Protein AF-A0A3E3IJ13-F1 (afdb_monomer_lite)

pLDDT: mean 80.75, std 18.01, range [36.66, 98.19]

Secondary structure (DSSP, 8-state):
-------------------HHHHHHHHHHHHHHHHHHHHHT---EEEEEEE---SS---EEEEEEET-TTTS-TTSS-TT-S-EEEE-EEEEEEETTEEEEEE-HHHHTSSSSPEEEESSSSEEEEEETTEEEEEEEEEE-

Radius of gyration: 26.21 Å; chains: 1; bounding box: 36×49×94 Å

Organism: NCBI:txid169435

Structure (mmCIF, N/CA/C/O backbone):
data_AF-A0A3E3IJ13-F1
#
_entry.id   AF-A0A3E3IJ13-F1
#
loop_
_atom_site.group_PDB
_atom_site.id
_atom_site.type_symbol
_atom_site.label_atom_id
_atom_site.label_alt_id
_atom_site.label_comp_id
_atom_site.label_asym_id
_atom_site.label_entity_id
_atom_site.label_seq_id
_atom_site.pdbx_PDB_ins_code
_atom_site.Cartn_x
_atom_site.Cartn_y
_atom_site.Cartn_z
_atom_site.occupancy
_atom_site.B_iso_or_equiv
_atom_site.auth_seq_id
_atom_site.auth_comp_id
_atom_site.auth_asym_id
_atom_site.auth_atom_id
_atom_site.pdbx_PDB_model_num
ATOM 1 N N . MET A 1 1 ? 0.410 -24.552 -79.922 1.00 39.50 1 MET A N 1
ATOM 2 C CA . MET A 1 1 ? 0.843 -25.106 -78.622 1.00 39.50 1 MET A CA 1
ATOM 3 C C . MET A 1 1 ? 1.519 -23.988 -77.850 1.00 39.50 1 MET A C 1
ATOM 5 O O . MET A 1 1 ? 2.462 -23.414 -78.370 1.00 39.50 1 MET A O 1
ATOM 9 N N . ARG A 1 2 ? 0.970 -23.592 -76.696 1.00 37.75 2 ARG A N 1
ATOM 10 C CA . ARG A 1 2 ? 1.585 -22.606 -75.796 1.00 37.75 2 ARG A CA 1
ATOM 11 C C . ARG A 1 2 ? 2.480 -23.372 -74.825 1.00 37.75 2 ARG A C 1
ATOM 13 O O . ARG A 1 2 ? 1.970 -24.220 -74.102 1.00 37.75 2 ARG A O 1
ATOM 20 N N . GLU A 1 3 ? 3.777 -23.098 -74.841 1.00 36.66 3 GLU A N 1
ATOM 21 C CA . GLU A 1 3 ? 4.708 -23.601 -73.831 1.00 36.66 3 GLU A CA 1
ATOM 22 C C . GLU A 1 3 ? 4.531 -22.792 -72.543 1.00 36.66 3 GLU A C 1
ATOM 24 O O . GLU A 1 3 ? 4.676 -21.568 -72.525 1.00 36.66 3 GLU A O 1
ATOM 29 N N . SER A 1 4 ? 4.168 -23.478 -71.463 1.00 40.53 4 SER A N 1
ATOM 30 C CA . SER A 1 4 ? 4.055 -22.891 -70.132 1.00 40.53 4 SER A CA 1
ATOM 31 C C . SER A 1 4 ? 5.452 -22.738 -69.530 1.00 40.53 4 SER A C 1
ATOM 33 O O . SER A 1 4 ? 6.095 -23.728 -69.184 1.00 40.53 4 SER A O 1
ATOM 35 N N . LYS A 1 5 ? 5.926 -21.495 -69.383 1.00 41.62 5 LYS A N 1
ATOM 36 C CA . LYS A 1 5 ? 7.097 -21.177 -68.554 1.00 41.62 5 LYS A CA 1
ATOM 37 C C . LYS A 1 5 ? 6.727 -21.371 -67.083 1.00 41.62 5 LYS A C 1
ATOM 39 O O . LYS A 1 5 ? 6.015 -20.551 -66.509 1.00 41.62 5 LYS A O 1
ATOM 44 N N . TRP A 1 6 ? 7.226 -22.442 -66.480 1.00 39.97 6 TRP A N 1
ATOM 45 C CA . TRP A 1 6 ? 7.257 -22.587 -65.030 1.00 39.97 6 TRP A CA 1
ATOM 46 C C . TRP A 1 6 ? 8.313 -21.628 -64.476 1.00 39.97 6 TRP A C 1
ATOM 48 O O . TRP A 1 6 ? 9.508 -21.803 -64.710 1.00 39.97 6 TRP A O 1
ATOM 58 N N . TYR A 1 7 ? 7.873 -20.583 -63.776 1.00 45.06 7 TYR A N 1
ATOM 59 C CA . TYR A 1 7 ? 8.757 -19.791 -62.930 1.00 45.06 7 TYR A CA 1
ATOM 60 C C . TYR A 1 7 ? 9.122 -20.669 -61.738 1.00 45.06 7 TYR A C 1
ATOM 62 O O . TYR A 1 7 ? 8.307 -20.872 -60.841 1.00 45.06 7 TYR A O 1
ATOM 70 N N . GLY A 1 8 ? 10.323 -21.245 -61.763 1.00 41.41 8 GLY A N 1
ATOM 71 C CA . GLY A 1 8 ? 10.883 -21.892 -60.588 1.00 41.41 8 GLY A CA 1
ATOM 72 C C . GLY A 1 8 ? 10.975 -20.858 -59.474 1.00 41.41 8 GLY A C 1
ATOM 73 O O . GLY A 1 8 ? 11.793 -19.940 -59.554 1.00 41.41 8 GLY A O 1
ATOM 74 N N . LEU A 1 9 ? 10.129 -20.986 -58.449 1.00 41.56 9 LEU A N 1
ATOM 75 C CA . LEU A 1 9 ? 10.438 -20.399 -57.156 1.00 41.56 9 LEU A CA 1
ATOM 76 C C . LEU A 1 9 ? 11.760 -21.031 -56.725 1.00 41.56 9 LEU A C 1
ATOM 78 O O . LEU A 1 9 ? 11.813 -22.215 -56.399 1.00 41.56 9 LEU A O 1
ATOM 82 N N . ARG A 1 10 ? 12.834 -20.240 -56.751 1.00 43.75 10 ARG A N 1
ATOM 83 C CA . ARG A 1 10 ? 14.012 -20.534 -55.945 1.00 43.75 10 ARG A CA 1
ATOM 84 C C . ARG A 1 10 ? 13.531 -20.449 -54.503 1.00 43.75 10 ARG A C 1
ATOM 86 O O . ARG A 1 10 ? 13.342 -19.353 -53.983 1.00 43.75 10 ARG A O 1
ATOM 93 N N . ILE A 1 11 ? 13.255 -21.599 -53.899 1.00 48.22 11 ILE A N 1
ATOM 94 C CA . ILE A 1 11 ? 13.287 -21.698 -52.446 1.00 48.22 11 ILE A CA 1
ATOM 95 C C . ILE A 1 11 ? 14.730 -21.320 -52.093 1.00 48.22 11 ILE A C 1
ATOM 97 O O . ILE A 1 11 ? 15.642 -21.917 -52.675 1.00 48.22 11 ILE A O 1
ATOM 101 N N . PRO A 1 12 ? 14.975 -20.280 -51.280 1.00 42.72 12 PRO A N 1
ATOM 102 C CA . PRO A 1 12 ? 16.311 -20.076 -50.753 1.00 42.72 12 PRO A CA 1
ATOM 103 C C . PRO A 1 12 ? 16.653 -21.364 -50.007 1.00 42.72 12 PRO A C 1
ATOM 105 O O . PRO A 1 12 ? 15.917 -21.742 -49.097 1.00 42.72 12 PRO A O 1
ATOM 108 N N . GLU A 1 13 ? 17.700 -22.072 -50.426 1.00 47.66 13 GLU A N 1
ATOM 109 C CA . GLU A 1 13 ? 18.351 -23.032 -49.541 1.00 47.66 13 GLU A CA 1
ATOM 110 C C . GLU A 1 13 ? 18.846 -22.196 -48.360 1.00 47.66 13 GLU A C 1
ATOM 112 O O . GLU A 1 13 ? 19.858 -21.502 -48.448 1.00 47.66 13 GLU A O 1
ATOM 117 N N . GLN A 1 14 ? 18.037 -22.132 -47.301 1.00 50.75 14 GLN A N 1
ATOM 118 C CA . GLN A 1 14 ? 18.517 -21.707 -46.003 1.00 50.75 14 GLN A CA 1
ATOM 119 C C . GLN A 1 14 ? 19.429 -22.829 -45.520 1.00 50.75 14 GLN A C 1
ATOM 121 O O . GLN A 1 14 ? 18.987 -23.738 -44.825 1.00 50.75 14 GLN A O 1
ATOM 126 N N . ASP A 1 15 ? 20.706 -22.737 -45.880 1.00 50.09 15 ASP A N 1
ATOM 127 C CA . ASP A 1 15 ? 21.805 -23.329 -45.113 1.00 50.09 15 ASP A CA 1
ATOM 128 C C . ASP A 1 15 ? 22.029 -22.510 -43.823 1.00 50.09 15 ASP A C 1
ATOM 130 O O . ASP A 1 15 ? 23.155 -22.213 -43.431 1.00 50.09 15 ASP A O 1
ATOM 134 N N . ASP A 1 16 ? 20.944 -22.109 -43.156 1.00 57.03 16 ASP A N 1
ATOM 135 C CA . ASP A 1 16 ? 21.010 -21.660 -41.777 1.00 57.03 16 ASP A CA 1
ATOM 136 C C . ASP A 1 16 ? 21.008 -22.951 -40.957 1.00 57.03 16 ASP A C 1
ATOM 138 O O . ASP A 1 16 ? 19.959 -23.470 -40.568 1.00 57.03 16 ASP A O 1
ATOM 142 N N . GLU A 1 17 ? 22.194 -23.539 -40.783 1.00 53.62 17 GLU A N 1
ATOM 143 C CA . GLU A 1 17 ? 22.425 -24.563 -39.772 1.00 53.62 17 GLU A CA 1
ATOM 144 C C . GLU A 1 17 ? 21.843 -24.015 -38.465 1.00 53.62 17 GLU A C 1
ATOM 146 O O . GLU A 1 17 ? 22.357 -23.046 -37.906 1.00 53.62 17 GLU A O 1
ATOM 151 N N . TYR A 1 18 ? 20.700 -24.560 -38.036 1.00 52.91 18 TYR A N 1
ATOM 152 C CA . TYR A 1 18 ? 20.059 -24.189 -36.782 1.00 52.91 18 TYR A CA 1
ATOM 153 C C . TYR A 1 18 ? 21.047 -24.498 -35.662 1.00 52.91 18 TYR A C 1
ATOM 155 O O . TYR A 1 18 ? 21.137 -25.634 -35.193 1.00 52.91 18 TYR A O 1
ATOM 163 N N . ASN A 1 19 ? 21.831 -23.492 -35.281 1.00 59.53 19 ASN A N 1
ATOM 164 C CA . ASN A 1 19 ? 22.870 -23.665 -34.296 1.00 59.53 19 ASN A CA 1
ATOM 165 C C . ASN A 1 19 ? 22.193 -23.924 -32.951 1.00 59.53 19 ASN A C 1
ATOM 167 O O . ASN A 1 19 ? 21.537 -23.051 -32.381 1.00 59.53 19 ASN A O 1
ATOM 171 N N . VAL A 1 20 ? 22.332 -25.152 -32.461 1.00 60.94 20 VAL A N 1
ATOM 172 C CA . VAL A 1 20 ? 21.784 -25.581 -31.172 1.00 60.94 20 VAL A CA 1
ATOM 173 C C . VAL A 1 20 ? 22.334 -24.704 -30.038 1.00 60.94 20 VAL A C 1
ATOM 175 O O . VAL A 1 20 ? 21.624 -24.464 -29.062 1.00 60.94 20 VAL A O 1
ATOM 178 N N . ASP A 1 21 ? 23.534 -24.139 -30.205 1.00 67.44 21 ASP A N 1
ATOM 179 C CA . ASP A 1 21 ? 24.128 -23.197 -29.254 1.00 67.44 21 ASP A CA 1
ATOM 180 C C . ASP A 1 21 ? 23.384 -21.848 -29.216 1.00 67.44 21 ASP A C 1
ATOM 182 O O . ASP A 1 21 ? 23.276 -21.240 -28.152 1.00 67.44 21 ASP A O 1
ATOM 186 N N . ASP A 1 22 ? 22.815 -21.393 -30.340 1.00 70.31 22 ASP A N 1
ATOM 187 C CA . ASP A 1 22 ? 22.027 -20.151 -30.407 1.00 70.31 22 ASP A CA 1
ATOM 188 C C . ASP A 1 22 ? 20.657 -20.332 -29.727 1.00 70.31 22 ASP A C 1
ATOM 190 O O . ASP A 1 22 ? 20.178 -19.452 -29.008 1.00 70.31 22 ASP A O 1
ATOM 194 N N . PHE A 1 23 ? 20.066 -21.530 -29.838 1.00 66.06 23 PHE A N 1
ATOM 195 C CA . PHE A 1 23 ? 18.883 -21.908 -29.054 1.00 66.06 23 PHE A CA 1
ATOM 196 C C . PHE A 1 23 ? 19.177 -22.020 -27.557 1.00 66.06 23 PHE A C 1
ATOM 198 O O . PHE A 1 23 ? 18.367 -21.556 -26.753 1.00 66.06 23 PHE A O 1
ATOM 205 N N . GLY A 1 24 ? 20.314 -22.611 -27.178 1.00 73.44 24 GLY A N 1
ATOM 206 C CA . GLY A 1 24 ? 20.756 -22.680 -25.784 1.00 73.44 24 GLY A CA 1
ATOM 207 C C . GLY A 1 24 ? 20.918 -21.285 -25.180 1.00 73.44 24 GLY A C 1
ATOM 208 O O . GLY A 1 24 ? 20.300 -20.975 -24.165 1.00 73.44 24 GLY A O 1
ATOM 209 N N . ALA A 1 25 ? 21.635 -20.396 -25.870 1.00 79.88 25 ALA A N 1
ATOM 210 C CA . ALA A 1 25 ? 21.823 -19.014 -25.436 1.00 79.88 25 ALA A CA 1
ATOM 211 C C . ALA A 1 25 ? 20.500 -18.226 -25.348 1.00 79.88 25 ALA A C 1
ATOM 213 O O . ALA A 1 25 ? 20.305 -17.424 -24.429 1.00 79.88 25 ALA A O 1
ATOM 214 N N . ALA A 1 26 ? 19.569 -18.446 -26.283 1.00 78.94 26 ALA A N 1
ATOM 215 C CA . ALA A 1 26 ? 18.246 -17.829 -26.246 1.00 78.94 26 ALA A CA 1
ATOM 216 C C . ALA A 1 26 ? 17.388 -18.341 -25.074 1.00 78.94 26 ALA A C 1
ATOM 218 O O . ALA A 1 26 ? 16.668 -17.550 -24.451 1.00 78.94 26 ALA A O 1
ATOM 219 N N . PHE A 1 27 ? 17.469 -19.637 -24.759 1.00 81.38 27 PHE A N 1
ATOM 220 C CA . PHE A 1 27 ? 16.785 -20.234 -23.615 1.00 81.38 27 PHE A CA 1
ATOM 221 C C . PHE A 1 27 ? 17.333 -19.682 -22.298 1.00 81.38 27 PHE A C 1
ATOM 223 O O . PHE A 1 27 ? 16.554 -19.157 -21.504 1.00 81.38 27 PHE A O 1
ATOM 230 N N . ASP A 1 28 ? 18.656 -19.681 -22.123 1.00 87.00 28 ASP A N 1
ATOM 231 C CA . ASP A 1 28 ? 19.316 -19.147 -20.928 1.00 87.00 28 ASP A CA 1
ATOM 232 C C . ASP A 1 28 ? 18.949 -17.678 -20.703 1.00 87.00 28 ASP A C 1
ATOM 234 O O . ASP A 1 28 ? 18.577 -17.280 -19.603 1.00 87.00 28 ASP A O 1
ATOM 238 N N . LYS A 1 29 ? 18.950 -16.863 -21.765 1.00 85.94 29 LYS A N 1
ATOM 239 C CA . LYS A 1 29 ? 18.535 -15.454 -21.689 1.00 85.94 29 LYS A CA 1
ATOM 240 C C . LYS A 1 29 ? 17.071 -15.290 -21.267 1.00 85.94 29 LYS A C 1
ATOM 242 O O . LYS A 1 29 ? 16.733 -14.309 -20.599 1.00 85.94 29 LYS A O 1
ATOM 247 N N . THR A 1 30 ? 16.202 -16.204 -21.692 1.00 87.38 30 THR A N 1
ATOM 248 C CA . THR A 1 30 ? 14.777 -16.187 -21.341 1.00 87.38 30 THR A CA 1
ATOM 249 C C . THR A 1 30 ? 14.573 -16.583 -19.883 1.00 87.38 30 THR A C 1
ATOM 251 O O . THR A 1 30 ? 13.832 -15.903 -19.175 1.00 87.38 30 THR A O 1
ATOM 254 N N . ASP A 1 31 ? 15.262 -17.622 -19.418 1.00 90.44 31 ASP A N 1
ATOM 255 C CA . ASP A 1 31 ? 15.245 -18.066 -18.023 1.00 90.44 31 ASP A CA 1
ATOM 256 C C . ASP A 1 31 ? 15.755 -16.965 -17.080 1.00 90.44 31 ASP A C 1
ATOM 258 O O . ASP A 1 31 ? 15.070 -16.558 -16.140 1.00 90.44 31 ASP A O 1
ATOM 262 N N . ASP A 1 32 ? 16.878 -16.344 -17.435 1.00 90.94 32 ASP A N 1
ATOM 263 C CA . ASP A 1 32 ? 17.424 -15.161 -16.771 1.00 90.94 32 ASP A CA 1
ATOM 264 C C . ASP A 1 32 ? 16.401 -14.017 -16.665 1.00 90.94 32 ASP A C 1
ATOM 266 O O . ASP A 1 32 ? 16.292 -13.337 -15.639 1.00 90.94 32 ASP A O 1
ATOM 270 N N . ALA A 1 33 ? 15.658 -13.753 -17.745 1.00 88.81 33 ALA A N 1
ATOM 271 C CA . ALA A 1 33 ? 14.636 -12.712 -17.762 1.00 88.81 33 ALA A CA 1
ATOM 272 C C . ALA A 1 33 ? 13.456 -13.067 -16.848 1.00 88.81 33 ALA A C 1
ATOM 274 O O . ALA A 1 33 ? 12.981 -12.201 -16.111 1.00 88.81 33 ALA A O 1
ATOM 275 N N . LEU A 1 34 ? 13.020 -14.329 -16.844 1.00 87.62 34 LEU A N 1
ATOM 276 C CA . LEU A 1 34 ? 11.973 -14.817 -15.947 1.00 87.62 34 LEU A CA 1
ATOM 277 C C . LEU A 1 34 ? 12.393 -14.707 -14.482 1.00 87.62 34 LEU A C 1
ATOM 279 O O . LEU A 1 34 ? 11.619 -14.206 -13.667 1.00 87.62 34 LEU A O 1
ATOM 283 N N . HIS A 1 35 ? 13.627 -15.085 -14.152 1.00 88.38 35 HIS A N 1
ATOM 284 C CA . HIS A 1 35 ? 14.170 -14.940 -12.805 1.00 88.38 35 HIS A CA 1
ATOM 285 C C . HIS A 1 35 ? 14.194 -13.480 -12.343 1.00 88.38 35 HIS A C 1
ATOM 287 O O . HIS A 1 35 ? 13.757 -13.176 -11.231 1.00 88.38 35 HIS A O 1
ATOM 293 N N . ARG A 1 36 ? 14.625 -12.551 -13.207 1.00 85.50 36 ARG A N 1
ATOM 294 C CA . ARG A 1 36 ? 14.606 -11.108 -12.903 1.00 85.50 36 ARG A CA 1
ATOM 295 C C . ARG A 1 36 ? 13.188 -10.576 -12.701 1.00 85.50 36 ARG A C 1
ATOM 297 O O . ARG A 1 36 ? 12.967 -9.792 -11.782 1.00 85.50 36 ARG A O 1
ATOM 304 N N . LEU A 1 37 ? 12.236 -10.997 -13.533 1.00 85.25 37 LEU A N 1
ATOM 305 C CA . LEU A 1 37 ? 10.832 -10.600 -13.404 1.00 85.25 37 LEU A CA 1
ATOM 306 C C . LEU A 1 37 ? 10.208 -11.146 -12.118 1.00 85.25 37 LEU A C 1
ATOM 308 O O . LEU A 1 37 ? 9.527 -10.404 -11.418 1.00 85.25 37 LEU A O 1
ATOM 312 N N . SER A 1 38 ? 10.482 -12.407 -11.779 1.00 85.12 38 SER A N 1
ATOM 313 C CA . SER A 1 38 ? 10.033 -13.011 -10.524 1.00 85.12 38 SER A CA 1
ATOM 314 C C . SER A 1 38 ? 10.550 -12.218 -9.327 1.00 85.12 38 SER A C 1
ATOM 316 O O . SER A 1 38 ? 9.752 -11.777 -8.505 1.00 85.12 38 SER A O 1
ATOM 318 N N . ALA A 1 39 ? 11.859 -11.950 -9.278 1.00 84.69 39 ALA A N 1
ATOM 319 C CA . ALA A 1 39 ? 12.475 -11.171 -8.205 1.00 84.69 39 ALA A CA 1
ATOM 320 C C . ALA A 1 39 ? 11.922 -9.735 -8.121 1.00 84.69 39 ALA A C 1
ATOM 322 O O . ALA A 1 39 ? 11.750 -9.188 -7.035 1.00 84.69 39 ALA A O 1
ATOM 323 N N . ALA A 1 40 ? 11.594 -9.110 -9.257 1.00 84.19 40 ALA A N 1
ATOM 324 C CA . ALA A 1 40 ? 10.999 -7.773 -9.278 1.00 84.19 40 ALA A CA 1
ATOM 325 C C . ALA A 1 40 ? 9.576 -7.730 -8.690 1.00 84.19 40 ALA A C 1
ATOM 327 O O . ALA A 1 40 ? 9.139 -6.674 -8.233 1.00 84.19 40 ALA A O 1
ATOM 328 N N . LEU A 1 41 ? 8.861 -8.860 -8.690 1.00 87.81 41 LEU A N 1
ATOM 329 C CA . LEU A 1 41 ? 7.508 -8.989 -8.143 1.00 87.81 41 LEU A CA 1
ATOM 330 C C . LEU A 1 41 ? 7.490 -9.466 -6.680 1.00 87.81 41 LEU A C 1
ATOM 332 O O . LEU A 1 41 ? 6.417 -9.528 -6.074 1.00 87.81 41 LEU A O 1
ATOM 336 N N . GLU A 1 42 ? 8.647 -9.776 -6.091 1.00 91.44 42 GLU A N 1
ATOM 337 C CA . GLU A 1 42 ? 8.743 -10.201 -4.695 1.00 91.44 42 GLU A CA 1
ATOM 338 C C . GLU A 1 42 ? 8.357 -9.071 -3.736 1.00 91.44 42 GLU A C 1
ATOM 340 O O . GLU A 1 42 ? 8.891 -7.962 -3.768 1.00 91.44 42 GLU A O 1
ATOM 345 N N . THR A 1 43 ? 7.415 -9.367 -2.840 1.00 93.62 43 THR A N 1
ATOM 346 C CA . THR A 1 43 ? 6.836 -8.398 -1.898 1.00 93.62 43 THR A CA 1
ATOM 347 C C . THR A 1 43 ? 7.545 -8.442 -0.542 1.00 93.62 43 THR A C 1
ATOM 349 O O . THR A 1 43 ? 6.933 -8.669 0.507 1.00 93.62 43 THR A O 1
ATOM 352 N N . GLU A 1 44 ? 8.867 -8.296 -0.548 1.00 92.94 44 GLU A N 1
ATOM 353 C CA . GLU A 1 44 ? 9.696 -8.381 0.666 1.00 92.94 44 GLU A CA 1
ATOM 354 C C . GLU A 1 44 ? 10.034 -7.025 1.288 1.00 92.94 44 GLU A C 1
ATOM 356 O O . GLU A 1 44 ? 10.539 -6.976 2.407 1.00 92.94 44 GLU A O 1
ATOM 361 N N . SER A 1 45 ? 9.724 -5.919 0.609 1.00 95.19 45 SER A N 1
ATOM 362 C CA . SER A 1 45 ? 10.031 -4.578 1.106 1.00 95.19 45 SER A CA 1
ATOM 363 C C . SER A 1 45 ? 8.877 -4.018 1.930 1.00 95.19 45 SER A C 1
ATOM 365 O O . SER A 1 45 ? 7.724 -4.056 1.503 1.00 95.19 45 SER A O 1
ATOM 367 N N . GLU A 1 46 ? 9.179 -3.500 3.118 1.00 96.19 46 GLU A N 1
ATOM 368 C CA . GLU A 1 46 ? 8.196 -2.808 3.951 1.00 96.19 46 GLU A CA 1
ATOM 369 C C . GLU A 1 46 ? 7.835 -1.458 3.321 1.00 96.19 46 GLU A C 1
ATOM 371 O O . GLU A 1 46 ? 8.720 -0.678 2.977 1.00 96.19 46 GLU A O 1
ATOM 376 N N . LEU A 1 47 ? 6.534 -1.193 3.167 1.00 96.38 47 LEU A N 1
ATOM 377 C CA . LEU A 1 47 ? 6.031 0.111 2.738 1.00 96.38 47 LEU A CA 1
ATOM 378 C C . LEU A 1 47 ? 5.598 0.940 3.944 1.00 96.38 47 LEU A C 1
ATOM 380 O O . LEU A 1 47 ? 6.078 2.049 4.146 1.00 96.38 47 LEU A O 1
ATOM 384 N N . VAL A 1 48 ? 4.637 0.420 4.713 1.00 97.00 48 VAL A N 1
ATOM 385 C CA . VAL A 1 48 ? 4.010 1.173 5.800 1.00 97.00 48 VAL A CA 1
ATOM 386 C C . VAL A 1 48 ? 3.255 0.270 6.769 1.00 97.00 48 VAL A C 1
ATOM 388 O O . VAL A 1 48 ? 2.687 -0.756 6.384 1.00 97.00 48 VAL A O 1
ATOM 391 N N . ARG A 1 49 ? 3.198 0.679 8.037 1.00 97.25 49 ARG A N 1
ATOM 392 C CA . ARG A 1 49 ? 2.366 0.055 9.070 1.00 97.25 49 ARG A CA 1
ATOM 393 C C . ARG A 1 49 ? 1.017 0.765 9.184 1.00 97.25 49 ARG A C 1
ATOM 395 O O . ARG A 1 49 ? 0.961 1.989 9.220 1.00 97.25 49 ARG A O 1
ATOM 402 N N . ILE A 1 50 ? -0.060 -0.009 9.296 1.00 97.88 50 ILE A N 1
ATOM 403 C CA . ILE A 1 50 ? -1.431 0.490 9.412 1.00 97.88 50 ILE A CA 1
ATOM 404 C C . ILE A 1 50 ? -2.102 -0.101 10.654 1.00 97.88 50 ILE A C 1
ATOM 406 O O . ILE A 1 50 ? -2.305 -1.313 10.746 1.00 97.88 50 ILE A O 1
ATOM 410 N N . ASP A 1 51 ? -2.523 0.770 11.570 1.00 96.62 51 ASP A N 1
ATOM 411 C CA . ASP A 1 51 ? -3.444 0.436 12.659 1.00 96.62 51 ASP A CA 1
ATOM 412 C C . ASP A 1 51 ? -4.886 0.760 12.208 1.00 96.62 51 ASP A C 1
ATOM 414 O O . ASP A 1 51 ? -5.367 1.891 12.312 1.00 96.62 51 ASP A O 1
ATOM 418 N N . HIS A 1 52 ? -5.567 -0.231 11.625 1.00 94.19 52 HIS A N 1
ATOM 419 C CA . HIS A 1 52 ? -6.856 -0.059 10.937 1.00 94.19 52 HIS A CA 1
ATOM 420 C C . HIS A 1 52 ? -8.085 -0.241 11.840 1.00 94.19 52 HIS A C 1
ATOM 422 O O . HIS A 1 52 ? -9.155 0.278 11.541 1.00 94.19 52 HIS A O 1
ATOM 428 N N . GLY A 1 53 ? -7.968 -0.980 12.948 1.00 92.81 53 GLY A N 1
ATOM 429 C CA . GLY A 1 53 ? -9.036 -1.088 13.953 1.00 92.81 53 GLY A CA 1
ATOM 430 C C . GLY A 1 53 ? -10.272 -1.923 13.572 1.00 92.81 53 GLY A C 1
ATOM 431 O O . GLY A 1 53 ? -11.174 -2.043 14.397 1.00 92.81 53 GLY A O 1
ATOM 432 N N . LEU A 1 54 ? -10.302 -2.549 12.389 1.00 94.50 54 LEU A N 1
ATOM 433 C CA . LEU A 1 54 ? -11.469 -3.293 11.869 1.00 94.50 54 LEU A CA 1
ATOM 434 C C . LEU A 1 54 ? -11.838 -4.553 12.677 1.00 94.50 54 LEU A C 1
ATOM 436 O O . LEU A 1 54 ? -12.962 -5.037 12.570 1.00 94.50 54 LEU A O 1
ATOM 440 N N . GLY A 1 55 ? -10.914 -5.109 13.467 1.00 95.56 55 GLY A N 1
ATOM 441 C CA . GLY A 1 55 ? -11.143 -6.355 14.209 1.00 95.56 55 GLY A CA 1
ATOM 442 C C . GLY A 1 55 ? -11.106 -7.619 13.338 1.00 95.56 55 GLY A C 1
ATOM 443 O O . GLY A 1 55 ? -11.569 -8.669 13.778 1.00 95.56 55 GLY A O 1
ATOM 444 N N . THR A 1 56 ? -10.549 -7.534 12.128 1.00 95.25 56 THR A N 1
ATOM 445 C CA . THR A 1 56 ? -10.419 -8.613 11.136 1.00 95.25 56 THR A CA 1
ATOM 446 C C . THR A 1 56 ? -9.011 -8.632 10.520 1.00 95.25 56 THR A C 1
ATOM 448 O O . THR A 1 56 ? -8.171 -7.804 10.862 1.00 95.25 56 THR A O 1
ATOM 451 N N . TYR A 1 57 ? -8.740 -9.573 9.610 1.00 96.94 57 TYR A N 1
ATOM 452 C CA . TYR A 1 57 ? -7.480 -9.671 8.861 1.00 96.94 57 TYR A CA 1
ATOM 453 C C . TYR A 1 57 ? -7.730 -9.348 7.378 1.00 96.94 57 TYR A C 1
ATOM 455 O O . TYR A 1 57 ? -7.923 -10.274 6.588 1.00 96.94 57 TYR A O 1
ATOM 463 N N . PRO A 1 58 ? -7.835 -8.058 7.008 1.00 96.44 58 PRO A N 1
ATOM 464 C CA . PRO A 1 58 ? -8.245 -7.664 5.666 1.00 96.44 58 PRO A CA 1
ATOM 465 C C . PRO A 1 58 ? -7.149 -7.917 4.630 1.00 96.44 58 PRO A C 1
ATOM 467 O O . PRO A 1 58 ? -5.964 -7.724 4.908 1.00 96.44 58 PRO A O 1
ATOM 470 N N . GLN A 1 59 ? -7.550 -8.262 3.408 1.00 96.12 59 GLN A N 1
ATOM 471 C CA . GLN A 1 59 ? -6.620 -8.306 2.281 1.00 96.12 59 GLN A CA 1
ATOM 472 C C . GLN A 1 59 ? -6.203 -6.888 1.880 1.00 96.12 59 GLN A C 1
ATOM 474 O O . GLN A 1 59 ? -6.967 -5.938 2.041 1.00 96.12 59 GLN A O 1
ATOM 479 N N . VAL A 1 60 ? -4.994 -6.745 1.335 1.00 97.00 60 VAL A N 1
ATOM 480 C CA . VAL A 1 60 ? -4.444 -5.453 0.907 1.00 97.00 60 VAL A CA 1
ATOM 481 C C . VAL A 1 60 ? -4.398 -5.395 -0.612 1.00 97.00 60 VAL A C 1
ATOM 483 O O . VAL A 1 60 ? -3.840 -6.282 -1.250 1.00 97.00 60 VAL A O 1
ATOM 486 N N . THR A 1 61 ? -4.949 -4.326 -1.183 1.00 95.94 61 THR A N 1
ATOM 487 C CA . THR A 1 61 ? -4.737 -3.936 -2.583 1.00 95.94 61 THR A CA 1
ATOM 488 C C . THR A 1 61 ? -3.945 -2.637 -2.626 1.00 95.94 61 THR A C 1
ATOM 490 O O . THR A 1 61 ? -4.205 -1.734 -1.828 1.00 95.94 61 THR A O 1
ATOM 493 N N . LEU A 1 62 ? -3.001 -2.543 -3.563 1.00 94.81 62 LEU A N 1
ATOM 494 C CA . LEU A 1 62 ? -2.136 -1.385 -3.753 1.00 94.81 62 LEU A CA 1
ATOM 495 C C . LEU A 1 62 ? -2.230 -0.888 -5.196 1.00 94.81 62 LEU A C 1
ATOM 497 O O . LEU A 1 62 ? -2.049 -1.667 -6.132 1.00 94.81 62 LEU A O 1
ATOM 501 N N . GLY A 1 63 ? -2.489 0.405 -5.372 1.00 91.06 63 GLY A N 1
ATOM 502 C CA . GLY A 1 63 ? -2.432 1.074 -6.671 1.00 91.06 63 GLY A CA 1
ATOM 503 C C . GLY A 1 63 ? -1.532 2.301 -6.617 1.00 91.06 63 GLY A C 1
ATOM 504 O O . GLY A 1 63 ? -1.563 3.012 -5.619 1.00 91.06 63 GLY A O 1
ATOM 505 N N . ALA A 1 64 ? -0.747 2.560 -7.661 1.00 85.19 64 ALA A N 1
ATOM 506 C CA . ALA A 1 64 ? -0.066 3.842 -7.821 1.00 85.19 64 ALA A CA 1
ATOM 507 C C . ALA A 1 64 ? -0.906 4.779 -8.683 1.00 85.19 64 ALA A C 1
ATOM 509 O O . ALA A 1 64 ? -1.495 4.347 -9.673 1.00 85.19 64 ALA A O 1
ATOM 510 N N . LEU A 1 65 ? -0.930 6.043 -8.285 1.00 77.81 65 LEU A N 1
ATOM 511 C CA . LEU A 1 65 ? -1.626 7.149 -8.918 1.00 77.81 65 LEU A CA 1
ATOM 512 C C . LEU A 1 65 ? -0.589 8.219 -9.255 1.00 77.81 65 LEU A C 1
ATOM 514 O O . LEU A 1 65 ? 0.003 8.815 -8.349 1.00 77.81 65 LEU A O 1
ATOM 518 N N . GLN A 1 66 ? -0.405 8.489 -10.543 1.00 74.38 66 GLN A N 1
ATOM 519 C CA . GLN A 1 66 ? 0.351 9.657 -10.991 1.00 74.38 66 GLN A CA 1
ATOM 520 C C . GLN A 1 66 ? -0.527 10.903 -10.908 1.00 74.38 66 GLN A C 1
ATOM 522 O O . GLN A 1 66 ? -1.690 10.874 -11.311 1.00 74.38 66 GLN A O 1
ATOM 527 N N . TYR A 1 67 ? 0.031 11.990 -10.377 1.00 66.62 67 TYR A N 1
ATOM 528 C CA . TYR A 1 67 ? -0.656 13.258 -10.110 1.00 66.62 67 TYR A CA 1
ATOM 529 C C . TYR A 1 67 ? -1.893 13.108 -9.208 1.00 66.62 67 TYR A C 1
ATOM 531 O O . TYR A 1 67 ? -2.878 13.837 -9.329 1.00 66.62 67 TYR A O 1
ATOM 539 N N . GLY A 1 68 ? -1.853 12.118 -8.313 1.00 62.69 68 GLY A N 1
ATOM 540 C CA . GLY A 1 68 ? -2.949 11.797 -7.408 1.00 62.69 68 GLY A CA 1
ATOM 541 C C . GLY A 1 68 ? -3.185 12.849 -6.318 1.00 62.69 68 GLY A C 1
ATOM 542 O O . GLY A 1 68 ? -2.445 13.823 -6.146 1.00 62.69 68 GLY A O 1
ATOM 543 N N . LEU A 1 69 ? -4.259 12.635 -5.555 1.00 61.00 69 LEU A N 1
ATOM 544 C CA . LEU A 1 69 ? -4.678 13.518 -4.466 1.00 61.00 69 LEU A CA 1
ATOM 545 C C . LEU A 1 69 ? -3.556 13.719 -3.435 1.00 61.00 69 LEU A C 1
ATOM 547 O O . LEU A 1 69 ? -3.068 12.761 -2.841 1.00 61.00 69 LEU A O 1
ATOM 551 N N . GLY A 1 70 ? -3.212 14.983 -3.182 1.00 58.97 70 GLY A N 1
ATOM 552 C CA . GLY A 1 70 ? -2.225 15.380 -2.174 1.00 58.97 70 GLY A CA 1
ATOM 553 C C . GLY A 1 70 ? -0.788 15.502 -2.681 1.00 58.97 70 GLY A C 1
ATOM 554 O O . GLY A 1 70 ? 0.085 15.804 -1.874 1.00 58.97 70 GLY A O 1
ATOM 555 N N . VAL A 1 71 ? -0.547 15.289 -3.981 1.00 60.22 71 VAL A N 1
ATOM 556 C CA . VAL A 1 71 ? 0.806 15.282 -4.558 1.00 60.22 71 VAL A CA 1
ATOM 557 C C . VAL A 1 71 ? 0.984 16.320 -5.677 1.00 60.22 71 VAL A C 1
ATOM 559 O O . VAL A 1 71 ? 1.987 17.023 -5.676 1.00 60.22 71 VAL A O 1
ATOM 562 N N . ALA A 1 72 ? 0.004 16.497 -6.572 1.00 58.66 72 ALA A N 1
ATOM 563 C CA . ALA A 1 72 ? 0.101 17.478 -7.660 1.00 58.66 72 ALA A CA 1
ATOM 564 C C . ALA A 1 72 ? -0.418 18.876 -7.273 1.00 58.66 72 ALA A C 1
ATOM 566 O O . ALA A 1 72 ? -1.496 19.017 -6.682 1.00 58.66 72 ALA A O 1
ATOM 567 N N . GLY A 1 73 ? 0.318 19.921 -7.670 1.00 55.53 73 GLY A N 1
ATOM 568 C CA . GLY A 1 73 ? -0.189 21.296 -7.698 1.00 55.53 73 GLY A CA 1
ATOM 569 C C . GLY A 1 73 ? -1.334 21.452 -8.709 1.00 55.53 73 GLY A C 1
ATOM 570 O O . GLY A 1 73 ? -1.425 20.688 -9.668 1.00 55.53 73 GLY A O 1
ATOM 571 N N . LEU A 1 74 ? -2.204 22.455 -8.517 1.00 56.59 74 LEU A N 1
ATOM 572 C CA . LEU A 1 74 ? -3.397 22.693 -9.357 1.00 56.59 74 LEU A CA 1
ATOM 573 C C . LEU A 1 74 ? -3.098 22.829 -10.867 1.00 56.59 74 LEU A C 1
ATOM 575 O O . LEU A 1 74 ? -4.014 22.663 -11.670 1.00 56.59 74 LEU A O 1
ATOM 579 N N . ASP A 1 75 ? -1.837 23.079 -11.234 1.00 58.12 75 ASP A N 1
ATOM 580 C CA . ASP A 1 75 ? -1.381 23.318 -12.605 1.00 58.12 75 ASP A CA 1
ATOM 581 C C . ASP A 1 75 ? -0.474 22.199 -13.174 1.00 58.12 75 ASP A C 1
ATOM 583 O O . ASP A 1 75 ? -0.007 22.313 -14.306 1.00 58.12 75 ASP A O 1
ATOM 587 N N . GLU A 1 76 ? -0.210 21.114 -12.428 1.00 61.72 76 GLU A N 1
ATOM 588 C CA . GLU A 1 76 ? 0.816 20.108 -12.785 1.00 61.72 76 GLU A CA 1
ATOM 589 C C . GLU A 1 76 ? 0.272 18.765 -13.309 1.00 61.72 76 GLU A C 1
ATOM 591 O O . GLU A 1 76 ? 1.024 17.808 -13.469 1.00 61.72 76 GLU A O 1
ATOM 596 N N . GLY A 1 77 ? -1.019 18.670 -13.634 1.00 61.38 77 GLY A N 1
ATOM 597 C CA . GLY A 1 77 ? -1.606 17.450 -14.195 1.00 61.38 77 GLY A CA 1
ATOM 598 C C . GLY A 1 77 ? -3.134 17.434 -14.132 1.00 61.38 77 GLY A C 1
ATOM 599 O O . GLY A 1 77 ? -3.747 18.399 -13.673 1.00 61.38 77 GLY A O 1
ATOM 600 N N . PRO A 1 78 ? -3.790 16.359 -14.605 1.00 57.72 78 PRO A N 1
ATOM 601 C CA . PRO A 1 78 ? -5.232 16.227 -14.460 1.00 57.72 78 PRO A CA 1
ATOM 602 C C . PRO A 1 78 ? -5.618 16.127 -12.980 1.00 57.72 78 PRO A C 1
ATOM 604 O O . PRO A 1 78 ? -5.098 15.300 -12.232 1.00 57.72 78 PRO A O 1
ATOM 607 N N . LEU A 1 79 ? -6.562 16.975 -12.564 1.00 63.22 79 LEU A N 1
ATOM 608 C CA . LEU A 1 79 ? -7.097 16.987 -11.203 1.00 63.22 79 LEU A CA 1
ATOM 609 C C . LEU A 1 79 ? -7.706 15.619 -10.864 1.00 63.22 79 LEU A C 1
ATOM 611 O O . LEU A 1 79 ? -8.704 15.217 -11.460 1.00 63.22 79 LEU A O 1
ATOM 615 N N . GLY A 1 80 ? -7.119 14.933 -9.881 1.00 62.53 80 GLY A N 1
ATOM 616 C CA . GLY A 1 80 ? -7.549 13.600 -9.443 1.00 62.53 80 GLY A CA 1
ATOM 617 C C . GLY A 1 80 ? -6.6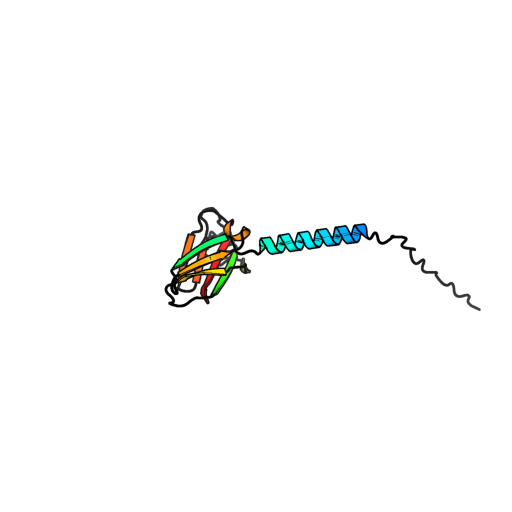75 12.443 -9.938 1.00 62.53 80 GLY A C 1
ATOM 618 O O . GLY A 1 80 ? -6.927 11.309 -9.535 1.00 62.53 80 GLY A O 1
ATOM 619 N N . GLY A 1 81 ? -5.636 12.730 -10.726 1.00 69.81 81 GLY A N 1
ATOM 620 C CA . GLY A 1 81 ? -4.673 11.756 -11.237 1.00 69.81 81 GLY A CA 1
ATOM 621 C C . GLY A 1 81 ? -4.971 11.277 -12.658 1.00 69.81 81 GLY A C 1
ATOM 622 O O . GLY A 1 81 ? -6.026 11.564 -13.224 1.00 69.81 81 GLY A O 1
ATOM 623 N N . THR A 1 82 ? -4.003 10.582 -13.257 1.00 68.94 82 THR A N 1
ATOM 624 C CA . THR A 1 82 ? -4.126 9.972 -14.592 1.00 68.94 82 THR A CA 1
ATOM 625 C C . THR A 1 82 ? -4.608 8.522 -14.488 1.00 68.94 82 THR A C 1
ATOM 627 O O . THR A 1 82 ? -5.807 8.263 -14.413 1.00 68.94 82 THR A O 1
ATOM 630 N N . ASP A 1 83 ? -3.664 7.584 -14.464 1.00 70.12 83 ASP A N 1
ATOM 631 C CA . ASP A 1 83 ? -3.885 6.147 -14.488 1.00 70.12 83 ASP A CA 1
ATOM 632 C C . ASP A 1 83 ? -3.589 5.534 -13.120 1.00 70.12 83 ASP A C 1
ATOM 634 O O . ASP A 1 83 ? -2.639 5.917 -12.431 1.00 70.12 83 ASP A O 1
ATOM 638 N N . THR A 1 84 ? -4.386 4.525 -12.762 1.00 73.38 84 THR A N 1
ATOM 639 C CA . THR A 1 84 ? -4.136 3.687 -11.589 1.00 73.38 84 THR A CA 1
ATOM 640 C C . THR A 1 84 ? -3.542 2.357 -12.027 1.00 73.38 84 THR A C 1
ATOM 642 O O . THR A 1 84 ? -4.251 1.496 -12.551 1.00 73.38 84 THR A O 1
ATOM 645 N N . ALA A 1 85 ? -2.253 2.151 -11.767 1.00 84.81 85 ALA A N 1
ATOM 646 C CA . ALA A 1 85 ? -1.607 0.856 -11.966 1.00 84.81 85 ALA A CA 1
ATOM 647 C C . ALA A 1 85 ? -1.630 0.054 -10.660 1.00 84.81 85 ALA A C 1
ATOM 649 O O . ALA A 1 85 ? -1.240 0.570 -9.614 1.00 84.81 85 ALA A O 1
ATOM 650 N N . GLN A 1 86 ? -2.086 -1.201 -10.699 1.00 89.19 86 GLN A N 1
ATOM 651 C CA . GLN A 1 86 ? -2.048 -2.081 -9.527 1.00 89.19 86 GLN A CA 1
ATOM 652 C C . GLN A 1 86 ? -0.669 -2.713 -9.364 1.00 89.19 86 GLN A C 1
ATOM 654 O O . GLN A 1 86 ? -0.072 -3.168 -10.339 1.00 89.19 86 GLN A O 1
ATOM 659 N N . TYR A 1 87 ? -0.205 -2.792 -8.119 1.00 90.69 87 TYR A N 1
ATOM 660 C CA . TYR A 1 87 ? 1.088 -3.373 -7.777 1.00 90.69 87 TYR A CA 1
ATOM 661 C C . TYR A 1 87 ? 0.941 -4.533 -6.794 1.00 90.69 87 TYR A C 1
ATOM 663 O O . TYR A 1 87 ? 0.028 -4.523 -5.961 1.00 90.69 87 TYR A O 1
ATOM 671 N N . PRO A 1 88 ? 1.849 -5.526 -6.851 1.00 93.12 88 PRO A N 1
ATOM 672 C CA . PRO A 1 88 ? 1.880 -6.597 -5.870 1.00 93.12 88 PRO A CA 1
ATOM 673 C C . PRO A 1 88 ? 2.033 -6.037 -4.459 1.00 93.12 88 PRO A C 1
ATOM 675 O O . PRO A 1 88 ? 2.946 -5.261 -4.175 1.00 93.12 88 PRO A O 1
ATOM 678 N N . ALA A 1 89 ? 1.154 -6.474 -3.566 1.00 95.31 89 ALA A N 1
ATOM 679 C CA . ALA A 1 89 ? 1.227 -6.165 -2.153 1.00 95.31 89 ALA A CA 1
ATOM 680 C C . ALA A 1 89 ? 0.786 -7.374 -1.334 1.00 95.31 89 ALA A C 1
ATOM 682 O O . ALA A 1 89 ? -0.057 -8.165 -1.761 1.00 95.31 89 ALA A O 1
ATOM 683 N N . ARG A 1 90 ? 1.339 -7.504 -0.131 1.00 95.50 90 ARG A N 1
ATOM 684 C CA . ARG A 1 90 ? 0.875 -8.480 0.858 1.00 95.50 90 ARG A CA 1
ATOM 685 C C . ARG A 1 90 ? 0.810 -7.851 2.238 1.00 95.50 90 ARG A C 1
ATOM 687 O O . ARG A 1 90 ? 1.567 -6.939 2.557 1.00 95.50 90 ARG A O 1
ATOM 694 N N . ALA A 1 91 ? -0.069 -8.384 3.073 1.00 96.88 91 ALA A N 1
ATOM 695 C CA . ALA A 1 91 ? -0.156 -8.006 4.473 1.00 96.88 91 ALA A CA 1
ATOM 696 C C . ALA A 1 91 ? 0.717 -8.923 5.338 1.00 96.88 91 ALA A C 1
ATOM 698 O O . ALA A 1 91 ? 0.658 -10.148 5.220 1.00 96.88 91 ALA A O 1
ATOM 699 N N . VAL A 1 92 ? 1.477 -8.329 6.254 1.00 98.00 92 VAL A N 1
ATOM 700 C CA . VAL A 1 92 ? 2.034 -9.012 7.424 1.00 98.00 92 VAL A CA 1
ATOM 701 C C . VAL A 1 92 ? 1.219 -8.571 8.631 1.00 98.00 92 VAL A C 1
ATOM 703 O O . VAL A 1 92 ? 1.289 -7.417 9.050 1.00 98.00 92 VAL A O 1
ATOM 706 N N . TYR A 1 93 ? 0.396 -9.470 9.162 1.00 97.94 93 TYR A N 1
ATOM 707 C CA . TYR A 1 93 ? -0.522 -9.147 10.251 1.00 97.94 93 TYR A CA 1
ATOM 708 C C . TYR A 1 93 ? 0.177 -9.195 11.607 1.00 97.94 93 TYR A C 1
ATOM 710 O O . TYR A 1 93 ? 0.810 -10.192 11.951 1.00 97.94 93 TYR A O 1
ATOM 718 N N . HIS A 1 94 ? -0.018 -8.148 12.407 1.00 97.06 94 HIS A N 1
ATOM 719 C CA . HIS A 1 94 ? 0.440 -8.101 13.801 1.00 97.06 94 HIS A CA 1
ATOM 720 C C . HIS A 1 94 ? -0.701 -8.423 14.770 1.00 97.06 94 HIS A C 1
ATOM 722 O O . HIS A 1 94 ? -0.480 -8.977 15.843 1.00 97.06 94 HIS A O 1
ATOM 728 N N . SER A 1 95 ? -1.937 -8.075 14.397 1.00 97.50 95 SER A N 1
ATOM 729 C CA . SER A 1 95 ? -3.168 -8.373 15.136 1.00 97.50 95 SER A CA 1
ATOM 730 C C . SER A 1 95 ? -4.386 -8.283 14.208 1.00 97.50 95 SER A C 1
ATOM 732 O O . SER A 1 95 ? -4.254 -7.904 13.049 1.00 97.50 95 SER A O 1
ATOM 734 N N . SER A 1 96 ? -5.595 -8.540 14.717 1.00 96.19 96 SER A N 1
ATOM 735 C CA . SER A 1 96 ? -6.843 -8.269 13.979 1.00 96.19 96 SER A CA 1
ATOM 736 C C . SER A 1 96 ? -7.159 -6.770 13.819 1.00 96.19 96 SER A C 1
ATOM 738 O O . SER A 1 96 ? -8.231 -6.380 13.362 1.00 96.19 96 SER A O 1
ATOM 740 N N . ARG A 1 97 ? -6.268 -5.888 14.273 1.00 96.94 97 ARG A N 1
ATOM 741 C CA . ARG A 1 97 ? -6.432 -4.432 14.207 1.00 96.94 97 ARG A CA 1
ATOM 742 C C . ARG A 1 97 ? -5.260 -3.738 13.526 1.00 96.94 97 ARG A C 1
ATOM 744 O O . ARG A 1 97 ? -5.321 -2.518 13.381 1.00 96.94 97 ARG A O 1
ATOM 751 N N . SER A 1 98 ? -4.212 -4.473 13.155 1.00 97.06 98 SER A N 1
ATOM 752 C CA . SER A 1 98 ? -2.994 -3.887 12.608 1.00 97.06 98 SER A CA 1
ATOM 753 C C . SER A 1 98 ? -2.211 -4.831 11.704 1.00 97.06 98 SER A C 1
ATOM 755 O O . SER A 1 98 ? -2.095 -6.035 11.959 1.00 97.06 98 SER A O 1
ATOM 757 N N . LEU A 1 99 ? -1.623 -4.251 10.659 1.00 98.19 99 LEU A N 1
ATOM 758 C CA . LEU A 1 99 ? -0.794 -4.942 9.675 1.00 98.19 99 LEU A CA 1
ATOM 759 C C . LEU A 1 99 ? 0.325 -4.031 9.162 1.00 98.19 99 LEU A C 1
ATOM 761 O O . LEU A 1 99 ? 0.227 -2.809 9.245 1.00 98.19 99 LEU A O 1
ATOM 765 N N . THR A 1 100 ? 1.375 -4.631 8.613 1.00 98.19 100 THR A N 1
ATOM 766 C CA . THR A 1 100 ? 2.339 -3.954 7.741 1.00 98.19 100 THR A CA 1
ATOM 767 C C . THR A 1 100 ? 2.032 -4.326 6.297 1.00 98.19 100 THR A C 1
ATOM 769 O O . THR A 1 100 ? 1.855 -5.504 5.978 1.00 98.19 100 THR A O 1
ATOM 772 N N . VAL A 1 101 ? 1.966 -3.323 5.426 1.00 97.88 101 VAL A N 1
ATOM 773 C CA . VAL A 1 101 ? 1.890 -3.515 3.979 1.00 97.88 101 VAL A CA 1
ATOM 774 C C . VAL A 1 101 ? 3.303 -3.735 3.457 1.00 97.88 101 VAL A C 1
ATOM 776 O O . VAL A 1 101 ? 4.168 -2.873 3.606 1.00 97.88 101 VAL A O 1
ATOM 779 N N . MET A 1 102 ? 3.520 -4.892 2.843 1.00 97.50 102 MET A N 1
ATOM 780 C CA . MET A 1 102 ? 4.743 -5.219 2.121 1.00 97.50 102 MET A CA 1
ATOM 781 C C . MET A 1 102 ? 4.490 -5.091 0.621 1.00 97.50 102 MET A C 1
ATOM 783 O O . MET A 1 102 ? 3.403 -5.421 0.141 1.00 97.50 102 MET A O 1
ATOM 787 N N . THR A 1 103 ? 5.495 -4.649 -0.121 1.00 96.06 103 THR A N 1
ATOM 788 C CA . THR A 1 103 ? 5.429 -4.411 -1.564 1.00 96.06 103 THR A CA 1
ATOM 789 C C . THR A 1 103 ? 6.765 -4.741 -2.227 1.00 96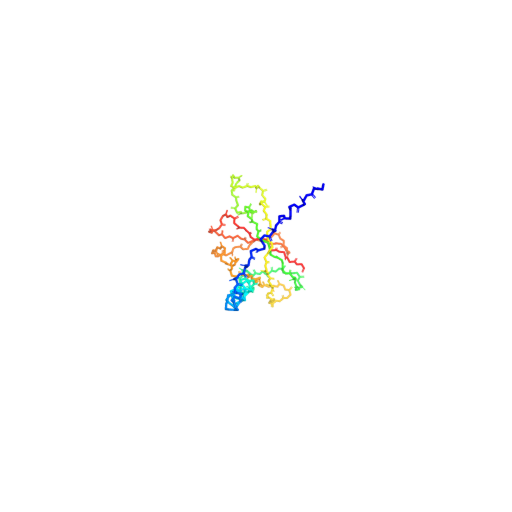.06 103 THR A C 1
ATOM 791 O O . THR A 1 103 ? 7.718 -5.189 -1.581 1.00 96.06 103 THR A O 1
ATOM 794 N N . THR A 1 104 ? 6.810 -4.570 -3.540 1.00 94.44 104 THR A N 1
ATOM 795 C CA . THR A 1 104 ? 8.018 -4.728 -4.348 1.00 94.44 104 THR A CA 1
ATOM 796 C C . THR A 1 104 ? 9.061 -3.666 -4.013 1.00 94.44 104 THR A C 1
ATOM 798 O O . THR A 1 104 ? 8.741 -2.546 -3.603 1.00 94.44 104 THR A O 1
ATOM 801 N N . LYS A 1 105 ? 10.335 -3.999 -4.225 1.00 92.38 105 LYS A N 1
ATOM 802 C CA . LYS A 1 105 ? 11.448 -3.078 -3.967 1.00 92.38 105 LYS A CA 1
ATOM 803 C C . LYS A 1 105 ? 11.323 -1.767 -4.749 1.00 92.38 105 LYS A C 1
ATOM 805 O O . LYS A 1 105 ? 11.616 -0.715 -4.198 1.00 92.38 105 LYS A O 1
ATOM 810 N N . SER A 1 106 ? 10.863 -1.821 -6.000 1.00 90.19 106 SER A N 1
ATOM 811 C CA . SER A 1 106 ? 10.670 -0.630 -6.837 1.00 90.19 106 SER A CA 1
ATOM 812 C C . SER A 1 106 ? 9.652 0.341 -6.240 1.00 90.19 106 SER A C 1
ATOM 814 O O . SER A 1 106 ? 9.888 1.544 -6.250 1.00 90.19 106 SER A O 1
ATOM 816 N N . ILE A 1 107 ? 8.562 -0.169 -5.663 1.00 91.69 107 ILE A N 1
ATOM 817 C CA . ILE A 1 107 ? 7.530 0.666 -5.038 1.00 91.69 107 ILE A CA 1
ATOM 818 C C . ILE A 1 107 ? 7.986 1.229 -3.693 1.00 91.69 107 ILE A C 1
ATOM 820 O O . ILE A 1 107 ? 7.765 2.404 -3.413 1.00 91.69 107 ILE A O 1
ATOM 824 N N . ALA A 1 108 ? 8.667 0.427 -2.874 1.00 90.88 108 ALA A N 1
ATOM 825 C CA . ALA A 1 108 ? 9.224 0.905 -1.608 1.00 90.88 108 ALA A CA 1
ATOM 826 C C . ALA A 1 108 ? 10.310 1.987 -1.797 1.00 90.88 108 ALA A C 1
ATOM 828 O O . ALA A 1 108 ? 10.620 2.714 -0.858 1.00 90.88 108 ALA A O 1
ATOM 829 N N . GLN A 1 109 ? 10.880 2.095 -3.002 1.00 90.00 109 GLN A N 1
ATOM 830 C CA . GLN A 1 109 ? 11.934 3.045 -3.368 1.00 90.00 109 GLN A CA 1
ATOM 831 C C . GLN A 1 109 ? 11.427 4.253 -4.173 1.00 90.00 109 GLN A C 1
ATOM 833 O O . GLN A 1 109 ? 12.245 4.991 -4.717 1.00 90.00 109 GLN A O 1
ATOM 838 N N . LEU A 1 110 ? 10.109 4.480 -4.247 1.00 87.69 110 LEU A N 1
ATOM 839 C CA . LEU A 1 110 ? 9.537 5.651 -4.933 1.00 87.69 110 LEU A CA 1
ATOM 840 C C . LEU A 1 110 ? 9.911 6.996 -4.291 1.00 87.69 110 LEU A C 1
ATOM 842 O O . LEU A 1 110 ? 9.837 8.023 -4.960 1.00 87.69 110 LEU A O 1
ATOM 846 N N . GLY A 1 111 ? 10.300 6.994 -3.020 1.00 86.75 111 GLY A N 1
ATOM 847 C CA . GLY A 1 111 ? 10.745 8.173 -2.290 1.00 86.75 111 GLY A CA 1
ATOM 848 C C . GLY A 1 111 ? 11.261 7.794 -0.909 1.00 86.75 111 GLY A C 1
ATOM 849 O O . GLY A 1 111 ? 11.256 6.620 -0.518 1.00 86.75 111 GLY A O 1
ATOM 850 N N . THR A 1 112 ? 11.698 8.793 -0.157 1.00 87.62 112 THR A N 1
ATOM 851 C CA . THR A 1 112 ? 12.168 8.630 1.221 1.00 87.62 112 THR A CA 1
ATOM 852 C C . THR A 1 112 ? 11.066 8.976 2.220 1.00 87.62 112 THR A C 1
ATOM 854 O O . THR A 1 112 ? 10.245 9.852 1.977 1.00 87.62 112 THR A O 1
ATOM 857 N N . GLU A 1 113 ? 11.017 8.249 3.341 1.00 89.12 113 GLU A N 1
ATOM 858 C CA . GLU A 1 113 ? 10.075 8.505 4.447 1.00 89.12 113 GLU A CA 1
ATOM 859 C C . GLU A 1 113 ? 8.586 8.558 4.018 1.00 89.12 113 GLU A C 1
ATOM 861 O O . GLU A 1 113 ? 7.952 9.618 4.056 1.00 89.12 113 GLU A O 1
ATOM 866 N N . PRO A 1 114 ? 7.988 7.415 3.621 1.00 93.12 114 PRO A N 1
ATOM 867 C CA . PRO A 1 114 ? 6.585 7.371 3.215 1.00 93.12 114 PRO A CA 1
ATOM 868 C C . PRO A 1 114 ? 5.665 7.891 4.326 1.00 93.12 114 PRO A C 1
ATOM 870 O O . PRO A 1 114 ? 5.698 7.421 5.464 1.00 93.12 114 PRO A O 1
ATOM 873 N N . THR A 1 115 ? 4.792 8.830 3.975 1.00 93.06 115 THR A N 1
ATOM 874 C CA . THR A 1 115 ? 3.777 9.381 4.875 1.00 93.06 115 THR A CA 1
ATOM 875 C C . THR A 1 115 ? 2.422 8.759 4.571 1.00 93.06 115 THR A C 1
ATOM 877 O O . THR A 1 115 ? 1.929 8.848 3.447 1.00 93.06 115 THR A O 1
ATOM 880 N N . LEU A 1 116 ? 1.809 8.137 5.582 1.00 94.88 116 LEU A N 1
ATOM 881 C CA . LEU A 1 116 ? 0.473 7.552 5.488 1.00 94.88 116 LEU A CA 1
ATOM 882 C C . LEU A 1 116 ? -0.602 8.580 5.828 1.00 94.88 116 LEU A C 1
ATOM 884 O O . LEU A 1 116 ? -0.619 9.127 6.931 1.00 94.88 116 LEU A O 1
ATOM 888 N N . HIS A 1 117 ? -1.576 8.731 4.942 1.00 93.38 117 HIS A N 1
ATOM 889 C CA . HIS A 1 117 ? -2.769 9.531 5.180 1.00 93.38 117 HIS A CA 1
ATOM 890 C C . HIS A 1 117 ? -3.987 8.621 5.226 1.00 93.38 117 HIS A C 1
ATOM 892 O O . HIS A 1 117 ? -4.256 7.847 4.306 1.00 93.38 117 HIS A O 1
ATOM 898 N N . LYS A 1 118 ? -4.740 8.696 6.320 1.00 93.94 118 LYS A N 1
ATOM 899 C CA . LYS A 1 118 ? -5.959 7.908 6.498 1.00 93.94 118 LYS A CA 1
ATOM 900 C C . LYS A 1 118 ? -7.143 8.639 5.876 1.00 93.94 118 LYS A C 1
ATOM 902 O O . LYS A 1 118 ? -7.476 9.735 6.317 1.00 93.94 118 LYS A O 1
ATOM 907 N N . MET A 1 119 ? -7.813 8.007 4.913 1.00 91.00 119 MET A N 1
ATOM 908 C CA . MET A 1 119 ? -9.091 8.499 4.385 1.00 91.00 119 MET A CA 1
ATOM 909 C C . MET A 1 119 ? -10.256 7.938 5.204 1.00 91.00 119 MET A C 1
ATOM 911 O O . MET A 1 119 ? -11.163 8.669 5.594 1.00 91.00 119 MET A O 1
ATOM 915 N N . ASN A 1 120 ? -10.215 6.636 5.499 1.00 93.31 120 ASN A N 1
ATOM 916 C CA . ASN A 1 120 ? -11.123 5.954 6.420 1.00 93.31 120 ASN A CA 1
ATOM 917 C C . ASN A 1 120 ? -10.474 4.661 6.955 1.00 93.31 120 ASN A C 1
ATOM 919 O O . ASN A 1 120 ? -9.284 4.434 6.765 1.00 93.31 120 ASN A O 1
ATOM 923 N N . ASP A 1 121 ? -11.225 3.813 7.661 1.00 93.56 121 ASP A N 1
ATOM 924 C CA . ASP A 1 121 ? -10.697 2.570 8.256 1.00 93.56 121 ASP A CA 1
ATOM 925 C C . ASP A 1 121 ? -10.288 1.497 7.226 1.00 93.56 121 ASP A C 1
ATOM 927 O O . ASP A 1 121 ? -9.692 0.484 7.593 1.00 93.56 121 ASP A O 1
ATOM 931 N N . ARG A 1 122 ? -10.619 1.689 5.945 1.00 95.62 122 ARG A N 1
ATOM 932 C CA . ARG A 1 122 ? -10.297 0.774 4.842 1.00 95.62 122 ARG A CA 1
ATOM 933 C C . ARG A 1 122 ? -9.463 1.399 3.733 1.00 95.62 122 ARG A C 1
ATOM 935 O O . ARG A 1 122 ? -8.932 0.653 2.921 1.00 95.62 122 ARG A O 1
ATOM 942 N N . GLU A 1 123 ? -9.358 2.718 3.664 1.00 95.19 123 GLU A N 1
ATOM 943 C CA . GLU A 1 123 ? -8.734 3.422 2.545 1.00 95.19 123 GLU A CA 1
ATOM 944 C C . GLU A 1 123 ? -7.704 4.430 3.045 1.00 95.19 123 GLU A C 1
ATOM 946 O O . GLU A 1 123 ? -7.966 5.225 3.956 1.00 95.19 123 GLU A O 1
ATOM 951 N N . TYR A 1 124 ? -6.527 4.387 2.429 1.00 94.50 124 TYR A N 1
ATOM 952 C CA . TYR A 1 124 ? -5.370 5.190 2.800 1.00 94.50 124 TYR A CA 1
ATOM 953 C C . TYR A 1 124 ? -4.631 5.649 1.547 1.00 94.50 124 TYR A C 1
ATOM 955 O O . TYR A 1 124 ? -4.654 4.961 0.524 1.00 94.50 124 TYR A O 1
ATOM 963 N N . THR A 1 125 ? -3.921 6.767 1.648 1.00 93.31 125 THR A N 1
ATOM 964 C CA . THR A 1 125 ? -2.941 7.184 0.644 1.00 93.31 125 THR A CA 1
ATOM 965 C C . THR A 1 125 ? -1.542 7.239 1.239 1.00 93.31 125 THR A C 1
ATOM 967 O O . THR A 1 125 ? -1.370 7.470 2.436 1.00 93.31 125 THR A O 1
ATOM 970 N N . VAL A 1 126 ? -0.535 6.993 0.407 1.00 92.94 126 VAL A N 1
ATOM 971 C CA . VAL A 1 126 ? 0.880 7.138 0.757 1.00 92.94 126 VAL A CA 1
ATOM 972 C C . VAL A 1 126 ? 1.503 8.156 -0.180 1.00 92.94 126 VAL A C 1
ATOM 974 O O . VAL A 1 126 ? 1.330 8.067 -1.396 1.00 92.94 126 VAL A O 1
ATOM 977 N N . THR A 1 127 ? 2.213 9.115 0.397 1.00 91.69 127 THR A N 1
ATOM 978 C CA . THR A 1 127 ? 2.954 10.152 -0.326 1.00 91.69 127 THR A CA 1
ATOM 979 C C . THR A 1 127 ? 4.373 10.226 0.211 1.00 91.69 127 THR A C 1
ATOM 981 O O . THR A 1 127 ? 4.628 9.794 1.337 1.00 91.69 127 THR A O 1
ATOM 984 N N . TRP A 1 128 ? 5.277 10.846 -0.538 1.00 90.44 128 TRP A N 1
ATOM 985 C CA . TRP A 1 128 ? 6.637 11.110 -0.077 1.00 90.44 128 TRP A CA 1
ATOM 986 C C . TRP A 1 128 ? 6.959 12.599 -0.200 1.00 90.44 128 TRP A C 1
ATOM 988 O O . TRP A 1 128 ? 6.514 13.230 -1.157 1.00 90.44 128 TRP A O 1
ATOM 998 N N . PRO A 1 129 ? 7.725 13.185 0.734 1.00 86.56 129 PRO A N 1
ATOM 999 C CA . PRO A 1 129 ? 8.127 14.588 0.643 1.00 86.56 129 PRO A CA 1
ATOM 1000 C C . PRO A 1 129 ? 8.976 14.906 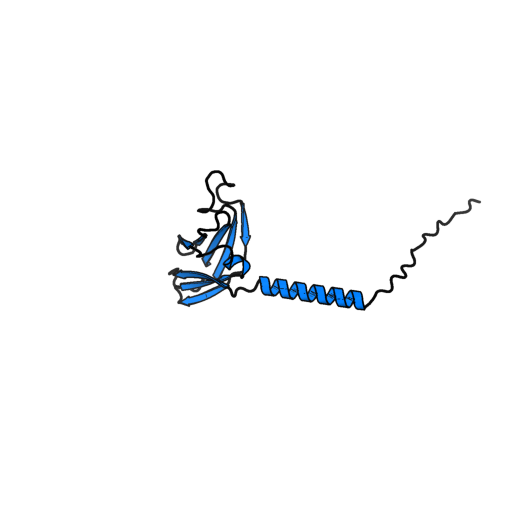-0.598 1.00 86.56 129 PRO A C 1
ATOM 1002 O O . PRO A 1 129 ? 8.926 16.022 -1.113 1.00 86.56 129 PRO A O 1
ATOM 1005 N N . ASP A 1 130 ? 9.762 13.935 -1.064 1.00 87.19 130 ASP A N 1
ATOM 1006 C CA . ASP A 1 130 ? 10.675 14.040 -2.205 1.00 87.19 130 ASP A CA 1
ATOM 1007 C C . ASP A 1 130 ? 10.079 13.525 -3.527 1.00 87.19 130 ASP A C 1
ATOM 1009 O O . ASP A 1 130 ? 10.724 13.651 -4.568 1.00 87.19 130 ASP A O 1
ATOM 1013 N N . ASN A 1 131 ? 8.843 13.012 -3.514 1.00 82.44 131 ASN A N 1
ATOM 1014 C CA . ASN A 1 131 ? 8.110 12.599 -4.709 1.00 82.44 131 ASN A CA 1
ATOM 1015 C C . ASN A 1 131 ? 6.802 13.395 -4.840 1.00 82.44 131 ASN A C 1
ATOM 1017 O O . ASN A 1 131 ? 5.807 13.105 -4.179 1.00 82.44 131 ASN A O 1
ATOM 1021 N N . GLN A 1 132 ? 6.818 14.396 -5.727 1.00 72.75 132 GLN A N 1
ATOM 1022 C CA . GLN A 1 132 ? 5.664 15.248 -6.044 1.00 72.75 132 GLN A CA 1
ATOM 1023 C C . GLN A 1 132 ? 4.893 14.789 -7.288 1.00 72.75 132 GLN A C 1
ATOM 1025 O O . GLN A 1 132 ? 4.127 15.551 -7.872 1.00 72.75 132 GLN A O 1
ATOM 1030 N N . THR A 1 133 ? 5.056 13.538 -7.713 1.00 75.81 133 THR A N 1
ATOM 1031 C CA . THR A 1 133 ? 4.345 13.009 -8.885 1.00 75.81 133 THR A CA 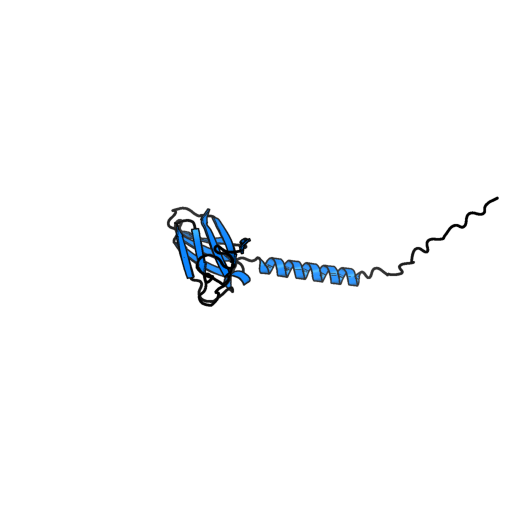1
ATOM 1032 C C . THR A 1 133 ? 3.559 11.752 -8.556 1.00 75.81 133 THR A C 1
ATOM 1034 O O . THR A 1 133 ? 2.396 11.649 -8.945 1.00 75.81 133 THR A O 1
ATOM 1037 N N . ASP A 1 134 ? 4.139 10.822 -7.806 1.00 83.19 134 ASP A N 1
ATOM 1038 C CA . ASP A 1 134 ? 3.501 9.555 -7.481 1.00 83.19 134 ASP A CA 1
ATOM 1039 C C . ASP A 1 134 ? 2.891 9.572 -6.077 1.00 83.19 134 ASP A C 1
ATOM 1041 O O . ASP A 1 134 ? 3.496 9.983 -5.087 1.00 83.19 134 ASP A O 1
ATOM 1045 N N . SER A 1 135 ? 1.681 9.034 -5.984 1.00 88.62 135 SER A N 1
ATOM 1046 C CA . SER A 1 135 ? 1.061 8.617 -4.727 1.00 88.62 135 SER A CA 1
ATOM 1047 C C . SER A 1 135 ? 0.664 7.157 -4.824 1.00 88.62 135 SER A C 1
ATOM 1049 O O . SER A 1 135 ? 0.435 6.635 -5.915 1.00 88.62 135 SER A O 1
ATOM 1051 N N . LEU A 1 136 ? 0.535 6.493 -3.681 1.00 91.94 136 LEU A N 1
ATOM 1052 C CA . LEU A 1 136 ? -0.097 5.181 -3.625 1.00 91.94 136 LEU A CA 1
ATOM 1053 C C . LEU A 1 136 ? -1.451 5.284 -2.948 1.00 91.94 136 LEU A C 1
ATOM 1055 O O . LEU A 1 136 ? -1.636 6.041 -2.000 1.00 91.94 136 LEU A O 1
ATOM 1059 N N . TYR A 1 137 ? -2.375 4.456 -3.400 1.00 92.50 137 TYR A N 1
ATOM 1060 C CA . TYR A 1 137 ? -3.649 4.199 -2.764 1.00 92.50 137 TYR A CA 1
ATOM 1061 C C . TYR A 1 137 ? -3.663 2.763 -2.239 1.00 92.50 137 TYR A C 1
ATOM 1063 O O . TYR A 1 137 ? -3.356 1.810 -2.961 1.00 92.50 137 TYR A O 1
ATOM 1071 N N . ILE A 1 138 ? -4.020 2.620 -0.965 1.00 95.62 138 ILE A N 1
ATOM 1072 C CA . ILE A 1 138 ? -4.127 1.345 -0.263 1.00 95.62 138 ILE A CA 1
ATOM 1073 C C . ILE A 1 138 ? -5.586 1.122 0.103 1.00 95.62 138 ILE A C 1
ATOM 1075 O O . ILE A 1 138 ? -6.207 1.965 0.756 1.00 95.62 138 ILE A O 1
ATOM 1079 N N . ARG A 1 139 ? -6.102 -0.058 -0.245 1.00 96.31 139 ARG A N 1
ATOM 1080 C CA . ARG A 1 139 ? -7.430 -0.513 0.1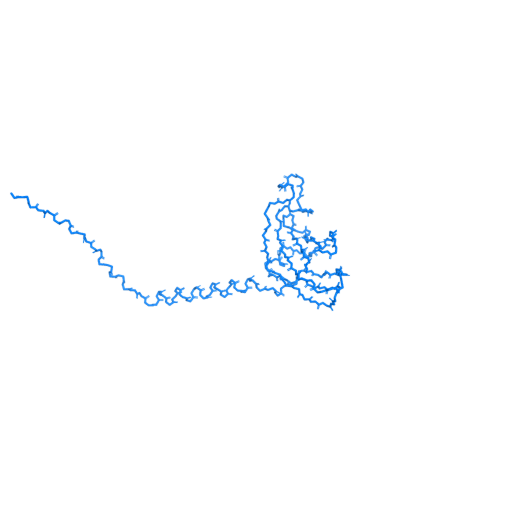64 1.00 96.31 139 ARG A CA 1
ATOM 1081 C C . ARG A 1 139 ? -7.357 -1.815 0.948 1.00 96.31 139 ARG A 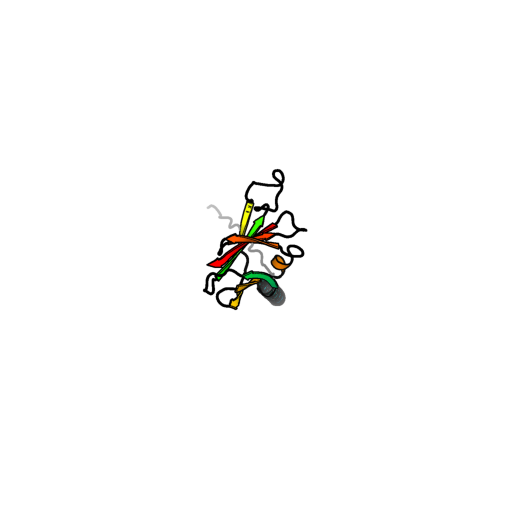C 1
ATOM 1083 O O . ARG A 1 139 ? -6.719 -2.771 0.511 1.00 96.31 139 ARG A O 1
ATOM 1090 N N . LEU A 1 140 ? -8.059 -1.841 2.076 1.00 97.19 140 LEU A N 1
ATOM 1091 C CA . LEU A 1 140 ? -8.279 -3.003 2.927 1.00 97.19 140 LEU A CA 1
ATOM 1092 C C . LEU A 1 140 ? -9.654 -3.608 2.612 1.00 97.19 140 LEU A C 1
ATOM 1094 O O . LEU A 1 140 ? -10.669 -2.903 2.678 1.00 97.19 140 LEU A O 1
ATOM 1098 N N . ILE A 1 141 ? -9.685 -4.894 2.259 1.00 92.81 141 ILE A N 1
ATOM 1099 C CA . ILE A 1 141 ? -10.890 -5.627 1.831 1.00 92.81 141 ILE A CA 1
ATOM 1100 C C . ILE A 1 141 ? -11.250 -6.698 2.857 1.00 92.81 141 ILE A C 1
ATOM 1102 O O . ILE A 1 141 ? -10.345 -7.475 3.243 1.00 92.81 141 ILE A O 1
#

InterPro domains:
  IPR041531 Baseplate upper protein, immunoglobulin like domain [PF18667] (40-140)

Foldseek 3Di:
DDDDDDPDPPPPPPPVPVPVVVVVVVVVVVVVVVVVVVLQQDQAAWQDKDQLQPLADFWKWKWKFWCAPPQEDPPRDPYHGDDIDTFDWGWDDPGSRITIITGGPVVSVQEPDWDWDDPHSFWIKTDHPPHSTMIMIMGTD

Sequence (141 aa):
MRESKWYGLRIPEQDDEYNVDDFGAAFDKTDDALHRLSAALETESELVRIDHGLGTYPQVTLGALQYGLGVAGLDEGPLGGTDTAQYPARAVYHSSRSLTVMTTKSIAQLGTEPTLHKMNDREYTVTWPDNQTDSLYIRLI